Protein AF-A0A9D7MFF5-F1 (afdb_monomer)

Secondary structure (DSSP, 8-state):
--------SEEEE-S----GGGHHHHHHHHTT--SEEEEEE-TTS-HHHHHHHHHHHHHHHHTT-SS-EEEEEETTSTTTT--

Radius of gyration: 13.1 Å; Cα contacts (8 Å, |Δi|>4): 87; chains: 1; bounding box: 42×29×28 Å

Foldseek 3Di:
DDDPDLQALEAEEDPDQLDPVCLVVLLVVCVSPRQEYEYEFAPVDDPVVSVVSVVSVCVSNVVRDDRHHYHYDHPPPPCPVPD

pLDDT: mean 77.49, std 14.73, range [31.77, 92.31]

Solvent-accessible surface area (backbone atoms only — not comparable to full-atom values): 5218 Å² total; per-residue (Å²): 134,91,73,79,68,81,74,51,59,56,45,80,47,74,88,68,81,82,46,83,92,49,46,70,58,53,52,61,54,53,72,69,61,36,48,31,39,38,36,48,39,69,77,89,51,56,73,67,56,47,51,53,51,54,50,52,50,50,53,59,48,54,75,76,43,84,80,47,44,76,45,78,44,57,65,80,46,87,63,70,88,70,127

Mean predicted aligned error: 7.62 Å

Sequence (83 aa):
MNVLPKLGMNIVVYGWSFADNDRHVLDAILKNQPQLIAVSVLTTQSEADQQAYCHQVLKEIRRITDSTEVVFYDSRSAGCWNN

Nearest PDB structures (foldseek):
  2rbg-assembly1_A  TM=4.497E-01  e=2.711E-02  Sulfurisphaera tokodaii
  2hma-assembly1_A-2  TM=5.074E-01  e=2.886E-01  Streptococcus pneumoniae
  6vw9-assembly1_A-2  TM=5.029E-01  e=4.046E-01  Caenorhabditis elegans
  2hoe-assembly1_A  TM=5.251E-01  e=1.914E+00  Thermotoga maritima
  8bx8-assembly1_B  TM=3.130E-01  e=3.516E+00  Tetrahymena thermophila

Structure (mmCIF, N/CA/C/O backbone):
data_AF-A0A9D7MFF5-F1
#
_entry.id   AF-A0A9D7MFF5-F1
#
loop_
_atom_site.group_PDB
_atom_site.id
_atom_site.type_symbol
_atom_site.label_atom_id
_atom_site.label_alt_id
_atom_site.label_comp_id
_atom_site.label_asym_id
_atom_site.label_entity_id
_atom_site.label_seq_id
_atom_site.pdbx_PDB_ins_code
_atom_site.Cartn_x
_atom_site.Cartn_y
_atom_site.Cartn_z
_atom_site.occupancy
_atom_site.B_iso_or_equiv
_atom_site.auth_seq_id
_atom_site.auth_comp_id
_atom_site.auth_asym_id
_atom_site.auth_atom_id
_atom_site.pdbx_PDB_model_num
ATOM 1 N N . MET A 1 1 ? -30.085 0.866 2.086 1.00 31.77 1 MET A N 1
ATOM 2 C CA . MET A 1 1 ? -29.290 0.745 3.328 1.00 31.77 1 MET A CA 1
ATOM 3 C C . MET A 1 1 ? -27.912 0.242 2.932 1.00 31.77 1 MET A C 1
ATOM 5 O O . MET A 1 1 ? -27.791 -0.924 2.587 1.00 31.77 1 MET A O 1
ATOM 9 N N . ASN A 1 2 ? -26.916 1.132 2.873 1.00 32.8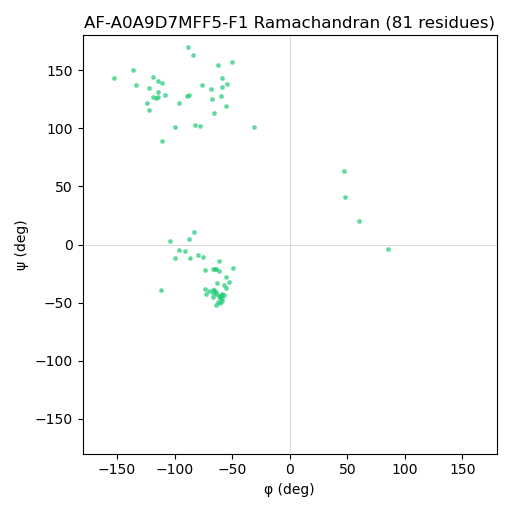8 2 ASN A N 1
ATOM 10 C CA . ASN A 1 2 ? -25.543 0.771 2.510 1.00 32.88 2 ASN A CA 1
ATOM 11 C C . ASN A 1 2 ? -24.868 0.128 3.717 1.00 32.88 2 ASN A C 1
ATOM 13 O O . ASN A 1 2 ? -24.469 0.821 4.648 1.00 32.88 2 ASN A O 1
ATOM 17 N N . VAL A 1 3 ? -24.773 -1.196 3.703 1.00 32.91 3 VAL A N 1
ATOM 18 C CA . VAL A 1 3 ? -23.925 -1.937 4.630 1.00 32.91 3 VAL A CA 1
ATOM 19 C C . VAL A 1 3 ? -22.651 -2.293 3.880 1.00 32.91 3 VAL A C 1
ATOM 21 O O . VAL A 1 3 ? -22.635 -3.214 3.072 1.00 32.91 3 VAL A O 1
ATOM 24 N N . LEU A 1 4 ? -21.576 -1.538 4.123 1.00 43.34 4 LEU A N 1
ATOM 25 C CA . LEU A 1 4 ? -20.254 -2.131 3.959 1.00 43.34 4 LEU A CA 1
ATOM 26 C C . LEU A 1 4 ? -20.183 -3.205 5.058 1.00 4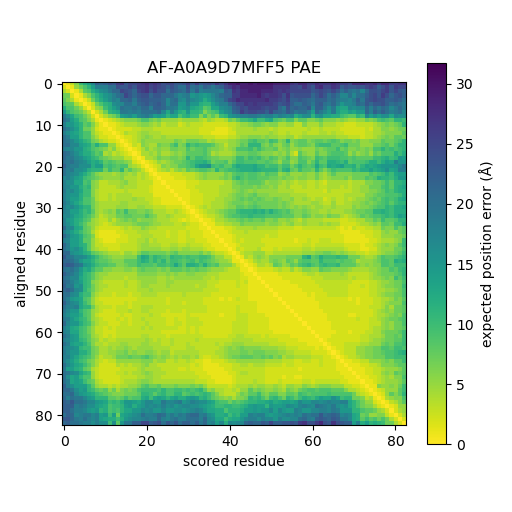3.34 4 LEU A C 1
ATOM 28 O O . LEU A 1 4 ? -20.302 -2.847 6.236 1.00 43.34 4 LEU A O 1
ATOM 32 N N . PRO A 1 5 ? -20.135 -4.506 4.711 1.00 44.88 5 PRO A N 1
ATOM 33 C CA . PRO A 1 5 ? -20.036 -5.564 5.711 1.00 44.88 5 PRO A CA 1
ATOM 34 C C . PRO A 1 5 ? -18.818 -5.249 6.568 1.00 44.88 5 PRO A C 1
ATOM 36 O O . PRO A 1 5 ? -17.828 -4.787 6.004 1.00 44.88 5 PRO A O 1
ATOM 39 N N . LYS A 1 6 ? -18.934 -5.418 7.899 1.00 46.22 6 LYS A N 1
ATOM 40 C CA . LYS A 1 6 ? -17.876 -5.152 8.891 1.00 46.22 6 LYS A CA 1
ATOM 41 C C . LYS A 1 6 ? -16.525 -5.410 8.246 1.00 46.22 6 LYS A C 1
ATOM 43 O O . LYS A 1 6 ? -16.177 -6.570 8.029 1.00 46.22 6 LYS A O 1
ATOM 48 N N . LEU A 1 7 ? -15.869 -4.321 7.845 1.00 53.75 7 LEU A N 1
ATOM 49 C CA . LEU A 1 7 ? -14.627 -4.387 7.103 1.00 53.75 7 LEU A CA 1
ATOM 50 C C . LEU A 1 7 ? -13.719 -5.240 7.980 1.00 53.75 7 LEU A C 1
ATOM 52 O O . LEU A 1 7 ? -13.590 -4.948 9.173 1.00 53.75 7 LEU A O 1
ATOM 56 N N . GLY A 1 8 ? -13.272 -6.380 7.451 1.00 56.12 8 GLY A N 1
ATOM 57 C CA . GLY A 1 8 ? -12.493 -7.331 8.231 1.00 56.12 8 GLY A CA 1
ATOM 58 C C . GLY A 1 8 ? -11.346 -6.598 8.919 1.00 56.12 8 GLY A C 1
ATOM 59 O O . GLY A 1 8 ? -10.916 -5.539 8.461 1.00 56.12 8 GLY A O 1
ATOM 60 N N . MET A 1 9 ? -10.828 -7.163 10.010 1.00 66.31 9 MET A N 1
ATOM 61 C CA . MET A 1 9 ? -9.672 -6.594 10.720 1.00 66.31 9 MET A CA 1
ATOM 62 C C . MET A 1 9 ? -8.504 -6.263 9.768 1.00 66.31 9 MET A C 1
ATOM 64 O O . MET A 1 9 ? -7.689 -5.405 10.093 1.00 66.31 9 MET A O 1
ATOM 68 N N . ASN A 1 10 ? -8.482 -6.876 8.578 1.00 80.00 10 ASN A N 1
ATOM 69 C CA . ASN A 1 10 ? -7.500 -6.671 7.531 1.00 80.00 10 ASN A CA 1
ATOM 70 C C . ASN A 1 10 ? -8.174 -6.221 6.222 1.00 80.00 10 ASN A C 1
ATOM 72 O O . ASN A 1 10 ? -9.155 -6.824 5.782 1.00 80.00 10 ASN A O 1
ATOM 76 N N . ILE A 1 11 ? -7.613 -5.201 5.575 1.00 85.81 11 ILE A N 1
ATOM 77 C CA . ILE A 1 11 ? -8.045 -4.688 4.269 1.00 85.81 11 ILE A CA 1
ATOM 78 C C . ILE A 1 11 ? -6.945 -4.929 3.255 1.00 85.81 11 ILE A C 1
ATOM 80 O O . ILE A 1 11 ? -5.770 -4.711 3.547 1.00 85.81 11 ILE A O 1
ATOM 84 N N . VAL A 1 12 ? -7.335 -5.301 2.040 1.00 83.88 12 VAL A N 1
ATOM 85 C CA . VAL A 1 12 ? -6.421 -5.372 0.904 1.00 83.88 12 VAL A CA 1
ATOM 86 C C . VAL A 1 12 ? -6.823 -4.322 -0.124 1.00 83.88 12 VAL A C 1
ATOM 88 O O . VAL A 1 12 ? -7.978 -4.244 -0.536 1.00 83.88 12 VAL A O 1
ATOM 91 N N . VAL A 1 13 ? -5.862 -3.490 -0.510 1.00 85.31 13 VAL A N 1
ATOM 92 C CA . VAL A 1 13 ? -6.010 -2.415 -1.485 1.00 85.31 13 VAL A CA 1
ATOM 93 C C . VAL A 1 13 ? -5.288 -2.800 -2.768 1.00 85.31 13 VAL A C 1
ATOM 95 O O . VAL A 1 13 ? -4.099 -3.131 -2.747 1.00 85.31 13 VAL A O 1
ATOM 98 N N . TYR A 1 14 ? -6.009 -2.686 -3.882 1.00 83.25 14 TYR A N 1
ATOM 99 C CA . TYR A 1 14 ? -5.531 -2.991 -5.224 1.00 83.25 14 TYR A CA 1
ATOM 100 C C . TYR A 1 14 ? -5.576 -1.746 -6.106 1.00 83.25 14 TYR A C 1
ATOM 102 O O . TYR A 1 14 ? -6.626 -1.120 -6.228 1.00 83.25 14 TYR A O 1
ATOM 110 N N . GLY A 1 15 ? -4.453 -1.405 -6.745 1.00 76.06 15 GLY A N 1
ATOM 111 C CA . GLY A 1 15 ? -4.406 -0.415 -7.831 1.00 76.06 15 GLY A CA 1
ATOM 112 C C . GLY A 1 15 ? -4.863 0.999 -7.459 1.00 76.06 15 GLY A C 1
ATOM 113 O O . GLY A 1 15 ? -5.230 1.774 -8.339 1.00 76.06 15 GLY A O 1
ATOM 114 N N . TRP A 1 16 ? -4.873 1.336 -6.171 1.00 79.06 16 TRP A N 1
ATOM 115 C CA . TRP A 1 16 ? -5.362 2.618 -5.689 1.00 79.06 16 TRP A CA 1
ATOM 116 C C . TRP A 1 16 ? -4.228 3.643 -5.660 1.00 79.06 16 TRP A C 1
ATOM 118 O O . TRP A 1 16 ? -3.195 3.381 -5.069 1.00 79.06 16 TRP A O 1
ATOM 128 N N . SER A 1 17 ? -4.396 4.821 -6.262 1.00 74.06 17 SER A N 1
ATOM 129 C CA . SER A 1 17 ? -3.347 5.851 -6.287 1.00 74.06 17 SER A CA 1
ATOM 130 C C . SER A 1 17 ? -3.156 6.608 -4.968 1.00 74.06 17 SER A C 1
ATOM 132 O O . SER A 1 17 ? -2.193 7.364 -4.866 1.00 74.06 17 SER A O 1
ATOM 134 N N . PHE A 1 18 ? -4.064 6.462 -3.989 1.00 76.94 18 PHE A N 1
ATOM 135 C CA . PHE A 1 18 ? -4.092 7.275 -2.758 1.00 76.94 18 PHE A CA 1
ATOM 136 C C . PHE A 1 18 ? -3.955 8.783 -3.051 1.00 76.94 18 PHE A C 1
ATOM 138 O O . PHE A 1 18 ? -3.220 9.512 -2.382 1.00 76.94 18 PH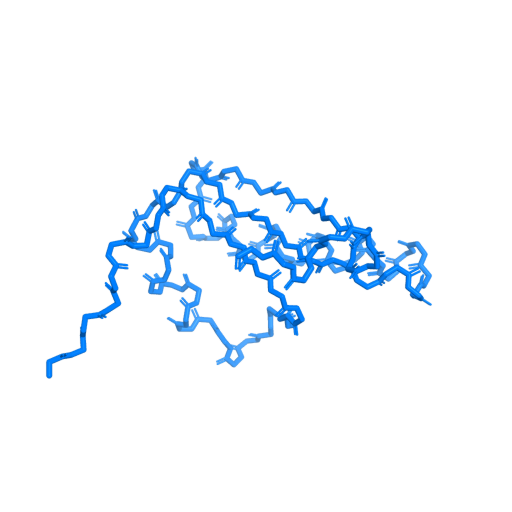E A O 1
ATOM 145 N N . ALA A 1 19 ? -4.636 9.236 -4.107 1.00 73.81 19 ALA A N 1
ATOM 146 C CA . ALA A 1 19 ? -4.681 10.638 -4.495 1.00 73.81 19 ALA A CA 1
ATOM 147 C C . ALA A 1 19 ? -5.773 11.368 -3.695 1.00 73.81 19 ALA A C 1
ATOM 149 O O . ALA A 1 19 ? -6.679 10.736 -3.149 1.00 73.81 19 ALA A O 1
ATOM 150 N N . ASP A 1 20 ? -5.723 12.703 -3.661 1.00 67.94 20 ASP A N 1
ATOM 151 C CA . ASP A 1 20 ? -6.632 13.531 -2.848 1.00 67.94 20 ASP A CA 1
ATOM 152 C C . ASP A 1 20 ? -8.123 13.233 -3.084 1.00 67.94 20 ASP A C 1
ATOM 154 O O . ASP A 1 20 ? -8.924 13.290 -2.148 1.00 67.94 20 ASP A O 1
ATOM 158 N N . ASN A 1 21 ? -8.494 12.847 -4.310 1.00 67.44 21 ASN A N 1
ATOM 159 C CA . ASN A 1 21 ? -9.874 12.524 -4.683 1.00 67.44 21 ASN A CA 1
ATOM 160 C C . ASN A 1 21 ? -10.461 11.339 -3.905 1.00 67.44 21 ASN A C 1
ATOM 162 O O . ASN A 1 21 ? -11.679 11.239 -3.768 1.00 67.44 21 ASN A O 1
ATOM 166 N N . ASP A 1 22 ? -9.615 10.465 -3.365 1.00 71.88 22 ASP A N 1
ATOM 167 C CA . ASP A 1 22 ? -10.066 9.237 -2.722 1.00 71.88 22 ASP A CA 1
ATOM 168 C C . ASP A 1 22 ? -10.021 9.311 -1.189 1.00 71.88 22 ASP A C 1
ATOM 170 O O . ASP A 1 22 ? -10.360 8.354 -0.485 1.00 71.88 22 ASP A O 1
ATOM 174 N N . ARG A 1 23 ? -9.654 10.472 -0.638 1.00 76.19 23 ARG A N 1
ATOM 175 C CA . ARG A 1 23 ? -9.496 10.678 0.805 1.00 76.19 23 ARG A CA 1
ATOM 176 C C . ARG A 1 23 ? -10.747 10.324 1.608 1.00 76.19 23 ARG A C 1
ATOM 178 O O . ARG A 1 23 ? -10.645 9.732 2.676 1.00 76.19 23 ARG A O 1
ATOM 185 N N . HIS A 1 24 ? -11.934 10.612 1.076 1.00 81.19 24 HIS A N 1
ATOM 186 C CA . HIS A 1 24 ? -13.198 10.295 1.747 1.00 81.19 24 HIS A CA 1
ATOM 187 C C . HIS A 1 24 ? -13.417 8.789 1.948 1.00 81.19 24 HIS A C 1
ATOM 189 O O . HIS A 1 24 ? -14.013 8.379 2.947 1.00 81.19 24 HIS A O 1
ATOM 195 N N . VAL A 1 25 ? -12.930 7.963 1.018 1.00 81.69 25 VAL A N 1
ATOM 196 C CA . VAL A 1 25 ? -12.995 6.500 1.124 1.00 81.69 25 VAL A CA 1
ATOM 197 C C . VAL A 1 25 ? -12.000 6.020 2.175 1.00 81.69 25 VAL A C 1
ATOM 199 O O . VAL A 1 25 ? -12.358 5.200 3.021 1.00 81.69 25 VAL A O 1
ATOM 202 N N . LEU A 1 26 ? -10.789 6.586 2.183 1.00 82.38 26 LEU A N 1
ATOM 203 C CA . LEU A 1 26 ? -9.766 6.277 3.183 1.00 82.38 26 LEU A CA 1
AT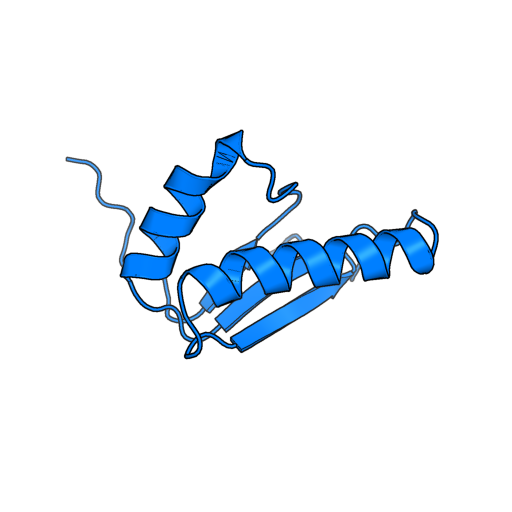OM 204 C C . LEU A 1 26 ? -10.247 6.615 4.602 1.00 82.38 26 LEU A C 1
ATOM 206 O O . LEU A 1 26 ? -10.150 5.779 5.497 1.00 82.38 26 LEU A O 1
ATOM 210 N N . ASP A 1 27 ? -10.859 7.786 4.790 1.00 82.06 27 ASP A N 1
ATOM 211 C CA . ASP A 1 27 ? -11.451 8.196 6.067 1.00 82.06 27 ASP A CA 1
ATOM 212 C C . ASP A 1 27 ? -12.549 7.222 6.522 1.00 82.06 27 ASP A C 1
ATOM 214 O O . ASP A 1 27 ? -12.622 6.852 7.694 1.00 82.06 27 ASP A O 1
ATOM 218 N N . ALA A 1 28 ? -13.428 6.790 5.611 1.00 82.19 28 ALA A N 1
ATOM 219 C CA . ALA A 1 28 ? -14.505 5.853 5.930 1.00 82.19 28 ALA A CA 1
ATOM 220 C C . ALA A 1 28 ? -13.977 4.464 6.323 1.00 82.19 28 ALA A C 1
ATOM 222 O O . ALA A 1 28 ? -14.498 3.838 7.249 1.00 82.19 28 ALA A O 1
ATOM 223 N N . ILE A 1 29 ? -12.931 4.005 5.639 1.00 82.19 29 ILE A N 1
ATOM 224 C CA . ILE A 1 29 ? -12.238 2.753 5.926 1.00 82.19 29 ILE A CA 1
ATOM 225 C C . ILE A 1 29 ? -11.579 2.813 7.311 1.00 82.19 29 ILE A C 1
ATOM 227 O O . ILE A 1 29 ? -11.825 1.954 8.160 1.00 82.19 29 ILE A O 1
ATOM 231 N N . LEU A 1 30 ? -10.792 3.860 7.564 1.00 81.00 30 LEU A N 1
ATOM 232 C CA . LEU A 1 30 ? -9.986 3.994 8.777 1.00 81.00 30 LEU A CA 1
ATOM 233 C C . LEU A 1 30 ? -10.808 4.327 10.026 1.00 81.00 30 LEU A C 1
ATOM 235 O O . LEU A 1 30 ? -10.389 3.985 11.130 1.00 81.00 30 LEU A O 1
ATOM 239 N N . LYS A 1 31 ? -12.014 4.895 9.882 1.00 78.94 31 LYS A N 1
ATOM 240 C CA . LYS A 1 31 ? -12.969 5.066 10.997 1.00 78.94 31 LYS A CA 1
ATOM 241 C C . LYS A 1 31 ? -13.294 3.763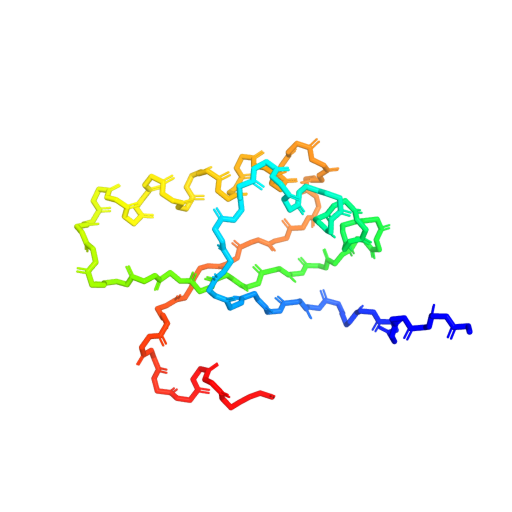 11.726 1.00 78.94 31 LYS A C 1
ATOM 243 O O . LYS A 1 31 ? -13.605 3.804 12.911 1.00 78.94 31 LYS A O 1
ATOM 248 N N . ASN A 1 32 ? -13.218 2.624 11.038 1.00 78.50 32 ASN A N 1
ATOM 249 C CA . ASN A 1 32 ? -13.453 1.312 11.640 1.00 78.50 32 ASN A CA 1
ATOM 250 C C . ASN A 1 32 ? -12.192 0.695 12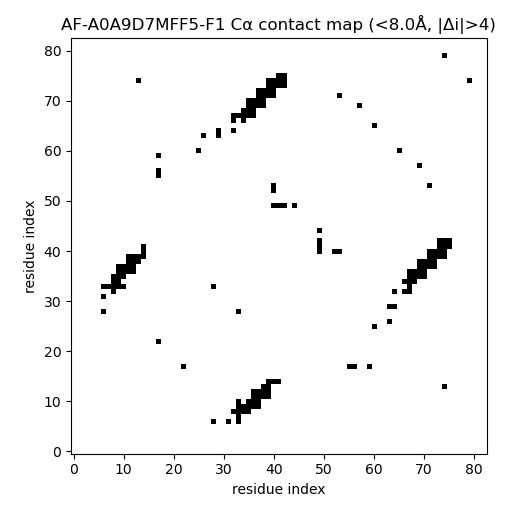.270 1.00 78.50 32 ASN A C 1
ATOM 252 O O . ASN A 1 32 ? -12.260 -0.434 12.741 1.00 78.50 32 ASN A O 1
ATOM 256 N N . GLN A 1 33 ? -11.072 1.429 12.290 1.00 76.62 33 GLN A N 1
ATOM 257 C CA . GLN A 1 33 ? -9.785 1.029 12.869 1.00 76.62 33 GLN A CA 1
ATOM 258 C C . GLN A 1 33 ? -9.356 -0.388 12.458 1.00 76.62 33 GLN A C 1
ATOM 260 O O . GLN A 1 33 ? -9.248 -1.280 13.305 1.00 76.62 33 GLN A O 1
ATOM 265 N N . PRO A 1 34 ? -9.119 -0.621 11.156 1.00 83.06 34 PRO A N 1
ATOM 266 C CA . PRO A 1 34 ? -8.536 -1.879 10.720 1.00 83.06 34 PRO A CA 1
ATOM 267 C C . PRO A 1 34 ? -7.175 -2.082 11.391 1.00 83.06 34 PRO A C 1
ATOM 269 O O . PRO A 1 34 ? -6.410 -1.133 11.582 1.00 83.06 34 PRO A O 1
ATOM 272 N N . GLN A 1 35 ? -6.868 -3.328 11.734 1.00 85.06 35 GLN A N 1
ATOM 273 C CA . GLN A 1 35 ? -5.567 -3.698 12.279 1.00 85.06 35 GLN A CA 1
ATOM 274 C C . GLN A 1 35 ? -4.499 -3.695 11.191 1.00 85.06 35 GLN A C 1
ATOM 276 O O . GLN A 1 35 ? -3.394 -3.231 11.446 1.00 85.06 35 GLN A O 1
ATOM 281 N N . LEU A 1 36 ? -4.841 -4.148 9.980 1.00 86.31 36 LEU A N 1
ATOM 282 C CA . LEU A 1 36 ? -3.902 -4.280 8.870 1.00 86.31 36 LEU A CA 1
ATOM 283 C C . LEU A 1 36 ? -4.467 -3.705 7.570 1.00 86.31 36 LEU A C 1
ATOM 285 O O . LEU A 1 36 ? -5.608 -3.979 7.194 1.00 86.31 36 LEU A O 1
ATOM 289 N N . ILE A 1 37 ? -3.634 -2.976 6.834 1.00 89.62 37 ILE A N 1
ATOM 290 C CA . ILE A 1 37 ? -3.880 -2.582 5.447 1.00 89.62 37 ILE A CA 1
ATOM 291 C C . ILE A 1 37 ? -2.732 -3.099 4.586 1.00 89.62 37 ILE A C 1
ATOM 293 O O . ILE A 1 37 ? -1.591 -2.666 4.730 1.00 89.62 37 ILE A O 1
ATOM 297 N N . ALA A 1 38 ? -3.044 -4.002 3.664 1.00 88.12 38 ALA A N 1
ATOM 298 C CA . ALA A 1 38 ? -2.121 -4.477 2.647 1.00 88.12 38 ALA A CA 1
ATOM 299 C C . ALA A 1 38 ? -2.325 -3.695 1.348 1.00 88.12 38 ALA A C 1
ATOM 301 O O . ALA A 1 38 ? -3.419 -3.706 0.789 1.00 88.12 38 ALA A O 1
ATOM 302 N N . VAL A 1 39 ? -1.283 -3.039 0.841 1.00 89.25 39 VAL A N 1
ATOM 303 C CA . VAL A 1 39 ? -1.356 -2.191 -0.356 1.00 89.25 39 VAL A CA 1
ATOM 304 C C . VAL A 1 39 ? -0.499 -2.760 -1.479 1.00 89.25 39 VAL A C 1
ATOM 306 O O . VAL A 1 39 ? 0.700 -2.983 -1.310 1.00 89.25 39 VAL A O 1
ATOM 309 N N . SER A 1 40 ? -1.113 -2.961 -2.646 1.00 88.00 40 SER A N 1
ATOM 310 C CA . SER A 1 40 ? -0.390 -3.380 -3.844 1.00 88.00 40 SER A CA 1
ATOM 311 C C . SER A 1 40 ? 0.533 -2.265 -4.342 1.00 88.00 40 SER A C 1
ATOM 313 O O . SER A 1 40 ? 0.086 -1.126 -4.506 1.00 88.00 40 SER A O 1
ATOM 315 N N . VAL A 1 41 ? 1.773 -2.608 -4.673 1.00 86.00 41 VAL A N 1
ATOM 316 C CA . VAL A 1 41 ? 2.754 -1.729 -5.315 1.00 86.00 41 VAL A CA 1
ATOM 317 C C . VAL A 1 41 ? 3.048 -2.266 -6.706 1.00 86.00 41 VAL A C 1
ATOM 319 O O . VAL A 1 41 ? 3.308 -3.457 -6.886 1.00 86.00 41 VAL A O 1
ATOM 322 N N . LEU A 1 42 ? 2.998 -1.384 -7.703 1.00 81.44 42 LEU A N 1
ATOM 323 C CA . LEU A 1 42 ? 3.350 -1.737 -9.070 1.00 81.44 42 LEU A CA 1
ATOM 324 C C . LEU A 1 42 ? 4.869 -1.673 -9.246 1.00 81.44 42 LEU A C 1
ATOM 326 O O . LEU A 1 42 ? 5.458 -0.610 -9.423 1.00 81.44 42 LEU A O 1
ATOM 330 N N . THR A 1 43 ? 5.504 -2.834 -9.249 1.00 76.19 43 THR A N 1
ATOM 331 C CA . THR A 1 43 ? 6.967 -2.981 -9.304 1.00 76.19 43 THR A CA 1
ATOM 332 C C . THR A 1 43 ? 7.552 -2.911 -10.719 1.00 76.19 43 THR A C 1
ATOM 334 O O . THR A 1 43 ? 8.725 -3.209 -10.935 1.00 76.19 43 THR A O 1
ATOM 337 N N . THR A 1 44 ? 6.749 -2.521 -11.715 1.00 79.94 44 THR A N 1
ATOM 338 C CA . THR A 1 44 ? 7.247 -2.212 -13.066 1.00 79.94 44 THR A CA 1
ATOM 339 C C . THR A 1 44 ? 7.856 -0.811 -13.158 1.00 79.94 44 THR A C 1
ATOM 341 O O . THR A 1 44 ? 8.414 -0.461 -14.194 1.00 79.94 44 THR A O 1
ATOM 344 N N . GLN A 1 45 ? 7.712 0.003 -12.110 1.00 79.75 45 GLN A N 1
ATOM 345 C CA . GLN A 1 45 ? 8.301 1.338 -11.996 1.00 79.75 45 GLN A CA 1
ATOM 346 C C . GLN A 1 45 ? 9.713 1.274 -11.397 1.00 79.75 45 GLN A C 1
ATOM 348 O O . GLN A 1 45 ? 10.127 0.227 -10.895 1.00 79.75 45 GLN A O 1
ATOM 353 N N . SER A 1 46 ? 10.454 2.386 -11.424 1.00 88.31 46 SER A N 1
ATOM 354 C CA . SER A 1 46 ? 11.768 2.443 -10.772 1.00 88.31 46 SER A CA 1
ATOM 355 C C . SER A 1 46 ? 11.644 2.233 -9.256 1.00 88.31 46 SER A C 1
ATOM 357 O O . SER A 1 46 ? 10.602 2.519 -8.668 1.00 88.31 46 SER A O 1
ATOM 359 N N . GLU A 1 47 ? 12.703 1.754 -8.597 1.00 86.75 47 GLU A N 1
ATOM 360 C CA . GLU A 1 47 ? 12.707 1.598 -7.131 1.00 86.75 47 GLU A CA 1
ATOM 361 C C . GLU A 1 47 ? 12.406 2.921 -6.407 1.00 86.75 47 GLU A C 1
ATOM 363 O O . GLU A 1 47 ? 11.711 2.930 -5.392 1.00 86.75 47 GLU A O 1
ATOM 368 N N . ALA A 1 48 ? 12.867 4.046 -6.965 1.00 89.31 48 ALA A N 1
ATOM 369 C CA . ALA A 1 48 ? 12.597 5.377 -6.433 1.00 89.31 48 ALA A CA 1
ATOM 370 C C . ALA A 1 48 ? 11.100 5.726 -6.488 1.00 89.31 48 ALA A C 1
ATOM 372 O O . ALA A 1 48 ? 10.558 6.237 -5.507 1.00 89.31 48 ALA A O 1
ATOM 373 N N . ASP A 1 49 ? 10.422 5.402 -7.593 1.00 87.62 49 ASP A N 1
ATOM 374 C CA . ASP A 1 49 ? 8.978 5.630 -7.740 1.00 87.62 49 ASP A CA 1
ATOM 375 C C . ASP A 1 49 ? 8.175 4.743 -6.782 1.00 87.62 49 ASP A C 1
ATOM 377 O O . ASP A 1 49 ? 7.254 5.214 -6.112 1.00 87.62 49 ASP A O 1
ATOM 381 N N . GLN A 1 50 ? 8.574 3.474 -6.644 1.00 86.75 50 GLN A N 1
ATOM 382 C CA . GLN A 1 50 ? 7.958 2.542 -5.696 1.00 86.75 50 GLN A CA 1
ATOM 383 C C . GLN A 1 50 ? 8.094 3.051 -4.254 1.00 86.75 50 GLN A C 1
ATOM 385 O O . GLN A 1 50 ? 7.118 3.074 -3.502 1.00 86.75 50 GLN A O 1
ATOM 390 N N . GLN A 1 51 ? 9.287 3.512 -3.866 1.00 88.62 51 GLN A N 1
ATOM 391 C CA . GLN A 1 51 ? 9.536 4.047 -2.530 1.00 88.62 51 GLN A CA 1
ATOM 392 C C . GLN A 1 51 ? 8.778 5.361 -2.285 1.00 88.62 51 GLN A C 1
ATOM 394 O O . GLN A 1 51 ? 8.242 5.563 -1.192 1.00 88.62 51 GLN A O 1
ATOM 399 N N . ALA A 1 52 ? 8.702 6.245 -3.283 1.00 90.75 52 ALA A N 1
ATOM 400 C CA . ALA A 1 52 ? 7.929 7.482 -3.200 1.00 90.75 52 ALA A CA 1
ATOM 401 C C . ALA A 1 52 ? 6.437 7.195 -2.977 1.00 90.75 52 ALA A C 1
ATOM 403 O O . ALA A 1 52 ? 5.823 7.791 -2.088 1.00 90.75 52 ALA A O 1
ATOM 404 N N . TYR A 1 53 ? 5.883 6.228 -3.712 1.00 89.81 53 TYR A N 1
ATOM 405 C CA . TYR A 1 53 ? 4.504 5.784 -3.540 1.00 89.81 53 TYR A CA 1
ATOM 406 C C . TYR A 1 53 ? 4.261 5.197 -2.140 1.00 89.81 53 TYR A C 1
ATOM 408 O O . TYR A 1 53 ? 3.350 5.643 -1.443 1.00 89.81 53 TYR A O 1
ATOM 416 N N . CYS A 1 54 ? 5.108 4.278 -1.662 1.00 90.12 54 CYS A N 1
ATOM 417 C CA . CYS A 1 54 ? 4.980 3.720 -0.310 1.00 90.12 54 CYS A CA 1
ATOM 418 C C . CYS A 1 54 ? 5.004 4.810 0.775 1.00 90.12 54 CYS A C 1
ATOM 420 O O . CYS A 1 54 ? 4.187 4.792 1.699 1.00 90.12 54 CYS A O 1
ATOM 422 N N . HIS A 1 55 ? 5.905 5.791 0.655 1.00 92.31 55 HIS A N 1
ATOM 423 C CA . HIS A 1 55 ? 5.957 6.920 1.583 1.00 92.31 55 HIS A CA 1
ATOM 424 C C . HIS A 1 55 ? 4.694 7.782 1.535 1.00 92.31 55 HIS A C 1
ATOM 426 O O . HIS A 1 55 ? 4.211 8.194 2.591 1.00 92.31 55 HIS A O 1
ATOM 432 N N . GLN A 1 56 ? 4.146 8.048 0.346 1.00 9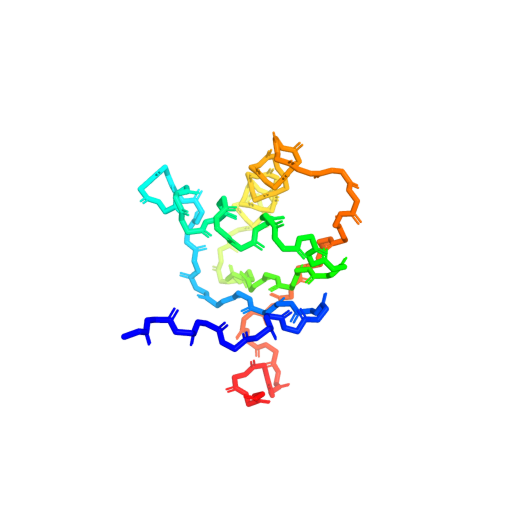0.88 56 GLN A N 1
ATOM 433 C CA . GLN A 1 56 ? 2.886 8.777 0.201 1.00 90.88 56 GLN A CA 1
ATOM 434 C C . GLN A 1 56 ? 1.743 8.035 0.903 1.00 90.88 56 GLN A C 1
ATOM 436 O O . GLN A 1 56 ? 1.055 8.628 1.731 1.00 90.88 56 GLN A O 1
ATOM 441 N N . VAL A 1 57 ? 1.582 6.736 0.639 1.00 89.94 57 VAL A N 1
ATOM 442 C CA . VAL A 1 57 ? 0.535 5.907 1.257 1.00 89.94 57 VAL A CA 1
ATOM 443 C C . VAL A 1 57 ? 0.653 5.907 2.780 1.00 89.94 57 VAL A C 1
ATOM 445 O O . VAL A 1 57 ? -0.329 6.162 3.479 1.00 89.94 57 VAL A O 1
ATOM 448 N N . LEU A 1 58 ? 1.860 5.675 3.310 1.00 90.69 58 LEU A N 1
ATOM 449 C CA . LEU A 1 58 ? 2.102 5.715 4.753 1.00 90.69 58 LEU A CA 1
ATOM 450 C C . LEU A 1 58 ? 1.748 7.078 5.337 1.00 90.69 58 LEU A C 1
ATOM 452 O O . LEU A 1 58 ? 1.066 7.144 6.355 1.00 90.69 58 LEU A O 1
ATOM 456 N N . LYS A 1 59 ? 2.174 8.167 4.695 1.00 90.69 59 LYS A N 1
ATOM 457 C CA . LYS A 1 59 ? 1.886 9.525 5.157 1.00 90.69 59 LYS A CA 1
ATOM 458 C C . LYS A 1 59 ? 0.383 9.791 5.238 1.00 90.69 59 LYS A C 1
ATOM 460 O O . LYS A 1 59 ? -0.060 10.373 6.224 1.00 90.69 59 LYS A O 1
ATOM 465 N N . GLU A 1 60 ? -0.396 9.364 4.246 1.00 88.50 60 GLU A N 1
ATOM 466 C CA . GLU A 1 60 ? -1.847 9.574 4.252 1.00 88.50 60 GLU A CA 1
ATOM 467 C C . GLU A 1 60 ? -2.566 8.728 5.308 1.00 88.50 60 GLU A C 1
ATOM 469 O O . GLU A 1 60 ? -3.433 9.246 6.009 1.00 88.50 60 GLU A O 1
ATOM 474 N N . ILE A 1 61 ? -2.169 7.469 5.510 1.00 88.31 61 ILE A N 1
ATOM 475 C CA . ILE A 1 61 ? -2.757 6.624 6.564 1.00 88.31 61 ILE A CA 1
ATOM 476 C C . ILE A 1 61 ? -2.410 7.170 7.957 1.00 88.31 61 ILE A C 1
ATOM 478 O O . ILE A 1 61 ? -3.293 7.309 8.806 1.00 88.31 61 ILE A O 1
ATOM 482 N N . ARG A 1 62 ? -1.146 7.555 8.182 1.00 88.94 62 ARG A N 1
ATOM 483 C CA . ARG A 1 62 ? -0.659 8.080 9.472 1.00 88.94 62 ARG A CA 1
ATOM 484 C C . ARG A 1 62 ? -1.258 9.433 9.847 1.00 88.94 62 ARG A C 1
ATOM 486 O O . ARG A 1 62 ? -1.314 9.772 11.020 1.00 88.94 62 ARG A O 1
ATOM 493 N N . ARG A 1 63 ? -1.773 10.202 8.881 1.00 87.06 63 ARG A N 1
ATOM 494 C CA . ARG A 1 63 ? -2.566 11.414 9.168 1.00 87.06 63 ARG A CA 1
ATOM 495 C C . ARG A 1 63 ? -3.888 11.115 9.876 1.00 87.06 63 ARG A C 1
ATOM 497 O O . ARG A 1 63 ? -4.467 12.030 10.455 1.00 87.06 63 ARG A O 1
ATOM 504 N N . ILE A 1 64 ? -4.382 9.882 9.779 1.00 86.56 64 ILE A N 1
ATOM 505 C CA . ILE A 1 64 ? -5.703 9.480 10.267 1.00 86.56 64 ILE A CA 1
ATOM 506 C C . ILE A 1 64 ? -5.573 8.527 11.461 1.00 86.56 64 ILE A C 1
ATOM 508 O O . ILE A 1 64 ? -6.348 8.638 12.409 1.00 86.56 64 ILE A O 1
ATOM 512 N N . THR A 1 65 ? -4.607 7.602 11.440 1.00 85.31 65 THR A N 1
ATOM 513 C CA . THR A 1 65 ? -4.394 6.644 12.532 1.00 85.31 65 THR A CA 1
ATOM 514 C C . THR A 1 65 ? -2.948 6.169 12.646 1.00 85.31 65 THR A C 1
ATOM 516 O O . THR A 1 65 ? -2.277 5.906 11.647 1.00 85.31 65 THR A O 1
ATOM 519 N N . ASP A 1 66 ? -2.502 5.973 13.887 1.00 85.38 66 ASP A N 1
ATOM 520 C CA . ASP A 1 66 ? -1.217 5.353 14.209 1.00 85.38 66 ASP A CA 1
ATOM 521 C C . ASP A 1 66 ? -1.327 3.872 14.604 1.00 85.38 66 ASP A C 1
ATOM 523 O O . ASP A 1 66 ? -0.317 3.170 14.665 1.00 85.38 66 ASP A O 1
ATOM 527 N N . SER A 1 67 ? -2.538 3.366 14.847 1.00 85.56 67 SER A N 1
ATOM 528 C CA . SER A 1 67 ? -2.748 1.996 15.335 1.00 85.56 67 SER A CA 1
ATOM 529 C C . SER A 1 67 ? -2.832 0.942 14.231 1.00 85.56 67 SER A C 1
ATOM 531 O O . SER A 1 67 ? -2.781 -0.249 14.527 1.00 85.56 67 SER A O 1
ATOM 533 N N . THR A 1 68 ? -2.952 1.361 12.971 1.00 86.81 68 THR A N 1
ATOM 534 C CA . THR A 1 68 ? -3.058 0.455 11.826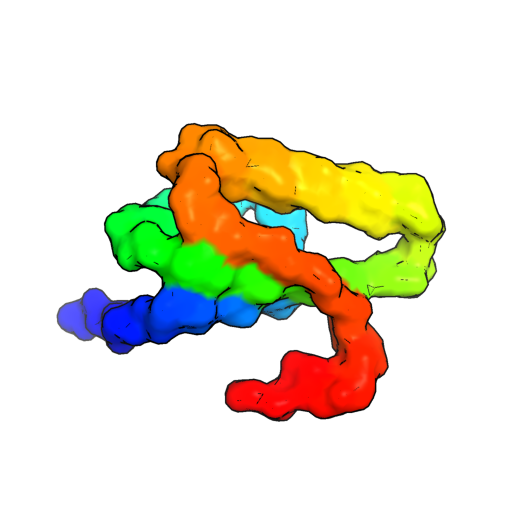 1.00 86.81 68 THR A CA 1
ATOM 535 C C . THR A 1 68 ? -1.673 0.079 11.297 1.00 86.81 68 THR A C 1
ATOM 537 O O . THR A 1 68 ? -0.829 0.937 11.012 1.00 86.81 68 THR A O 1
ATOM 540 N N . GLU A 1 69 ? -1.437 -1.219 11.145 1.00 88.25 69 GLU A N 1
ATOM 541 C CA . GLU A 1 69 ? -0.283 -1.768 10.444 1.00 88.25 69 GLU A CA 1
ATOM 542 C C . GLU A 1 69 ? -0.481 -1.630 8.930 1.00 88.25 69 GLU A C 1
ATOM 544 O O . GLU A 1 69 ? -1.568 -1.871 8.404 1.00 88.25 69 GLU A O 1
ATOM 549 N N . VAL A 1 70 ? 0.570 -1.223 8.217 1.00 89.50 70 VAL A N 1
ATOM 550 C CA . VAL A 1 70 ? 0.535 -1.052 6.761 1.00 89.50 70 VAL A CA 1
ATOM 551 C C . VAL A 1 70 ? 1.637 -1.901 6.154 1.00 89.50 70 VAL A C 1
ATOM 553 O O . VAL A 1 70 ? 2.810 -1.705 6.470 1.00 89.50 70 VAL A O 1
ATOM 556 N N . VAL A 1 71 ? 1.257 -2.822 5.273 1.00 89.56 71 VAL A N 1
ATOM 557 C CA . VAL A 1 71 ? 2.180 -3.702 4.550 1.00 89.56 71 VAL A CA 1
ATOM 558 C C . VAL A 1 71 ? 2.054 -3.471 3.051 1.00 89.56 71 VAL A C 1
ATOM 560 O O . VAL A 1 71 ? 0.966 -3.228 2.533 1.00 89.56 71 VAL A O 1
ATOM 563 N N . PHE A 1 72 ? 3.173 -3.557 2.342 1.00 89.00 72 PHE A N 1
ATOM 564 C CA . PHE A 1 72 ? 3.227 -3.393 0.893 1.00 89.00 72 PHE A CA 1
ATOM 565 C C . PHE A 1 72 ? 3.558 -4.727 0.234 1.00 89.00 72 PHE A C 1
ATOM 567 O O . PHE A 1 72 ? 4.411 -5.464 0.728 1.00 89.00 72 PHE A O 1
ATOM 574 N N . TYR A 1 73 ? 2.896 -5.038 -0.878 1.00 85.25 73 TYR A N 1
ATOM 575 C CA . TYR A 1 73 ? 3.155 -6.261 -1.639 1.00 85.25 73 TYR A CA 1
ATOM 576 C C . TYR A 1 73 ? 3.216 -5.982 -3.142 1.00 85.25 73 TYR A C 1
ATOM 578 O O . TYR A 1 73 ? 2.557 -5.072 -3.641 1.00 85.25 73 TYR A O 1
ATOM 586 N N . ASP A 1 74 ? 4.006 -6.772 -3.873 1.00 81.19 74 ASP A N 1
ATOM 587 C CA . ASP A 1 74 ? 4.095 -6.673 -5.335 1.00 81.19 74 ASP A CA 1
ATOM 588 C C . ASP A 1 74 ? 2.763 -7.103 -5.971 1.00 81.19 74 ASP A C 1
ATOM 590 O O . ASP A 1 74 ? 2.289 -8.219 -5.747 1.00 81.19 74 ASP A O 1
ATOM 594 N N . SER A 1 75 ? 2.175 -6.237 -6.800 1.00 78.19 75 SER A N 1
ATOM 595 C CA . SER A 1 75 ? 0.934 -6.516 -7.533 1.00 78.19 75 SER A CA 1
ATOM 596 C C . SER A 1 75 ? 1.034 -7.696 -8.514 1.00 78.19 75 SER A C 1
ATOM 598 O O . SER A 1 75 ? 0.009 -8.210 -8.970 1.00 78.19 75 SER A O 1
ATOM 600 N N . ARG A 1 76 ? 2.251 -8.152 -8.831 1.00 75.38 76 ARG A N 1
ATOM 601 C CA . ARG A 1 76 ? 2.544 -9.300 -9.704 1.00 75.38 76 ARG A CA 1
ATOM 602 C C . ARG A 1 76 ? 2.783 -10.606 -8.947 1.00 75.38 76 ARG A C 1
ATOM 604 O O . ARG A 1 76 ? 2.983 -11.636 -9.590 1.00 75.38 76 ARG A O 1
ATOM 611 N N . SER A 1 77 ? 2.802 -10.586 -7.616 1.00 71.69 77 SER A N 1
ATOM 612 C CA . SER A 1 77 ? 3.010 -11.799 -6.825 1.00 71.69 77 SER A CA 1
ATOM 613 C C . SER A 1 77 ? 1.927 -12.844 -7.132 1.00 71.69 77 SER A C 1
ATOM 615 O O . SER A 1 77 ? 0.738 -12.535 -7.264 1.00 71.69 77 SER A O 1
ATOM 617 N N . ALA A 1 78 ? 2.351 -14.100 -7.304 1.00 59.59 78 ALA A N 1
ATOM 618 C CA . ALA A 1 78 ? 1.463 -15.192 -7.690 1.00 59.59 78 ALA A CA 1
ATOM 619 C C . ALA A 1 78 ? 0.353 -15.382 -6.643 1.00 59.59 78 ALA A C 1
ATOM 621 O O . ALA A 1 78 ? 0.630 -1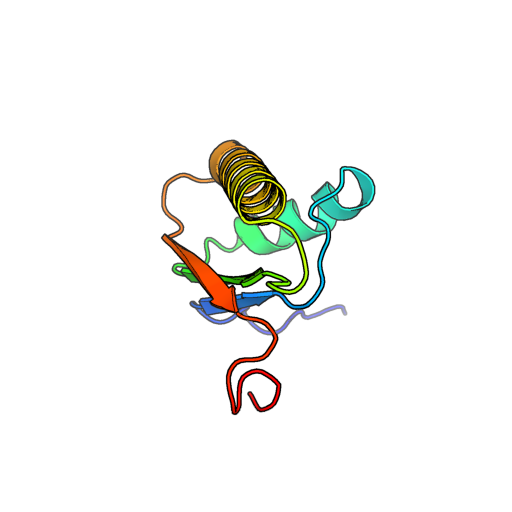5.510 -5.454 1.00 59.59 78 ALA A O 1
ATOM 622 N N . GLY A 1 79 ? -0.905 -15.394 -7.089 1.00 61.28 79 GLY A N 1
ATOM 623 C CA . GLY A 1 79 ? -2.069 -15.525 -6.208 1.00 61.28 79 GLY A CA 1
ATOM 624 C C . GLY A 1 79 ? -2.590 -14.216 -5.601 1.00 61.28 79 GLY A C 1
ATOM 625 O O . GLY A 1 79 ? -3.650 -14.244 -4.991 1.00 61.28 79 GLY A O 1
ATOM 626 N N . CYS A 1 80 ? -1.945 -13.060 -5.814 1.00 57.19 80 CYS A N 1
ATOM 627 C CA . CYS A 1 80 ? -2.382 -11.791 -5.204 1.00 57.19 80 CYS A CA 1
ATOM 628 C C . CYS A 1 80 ? -3.761 -11.292 -5.653 1.00 57.19 80 CYS A C 1
ATOM 630 O O . CYS A 1 80 ? -4.388 -10.517 -4.936 1.00 57.19 80 CYS A O 1
ATOM 632 N N . TRP A 1 81 ? -4.239 -11.747 -6.810 1.00 55.72 81 TRP A N 1
ATOM 633 C CA . TRP A 1 81 ? -5.551 -11.391 -7.358 1.00 55.72 81 TRP A CA 1
ATOM 634 C C . TRP A 1 81 ? -6.673 -12.357 -6.940 1.00 55.72 81 TRP A C 1
ATOM 636 O O . TRP A 1 81 ? -7.827 -12.102 -7.265 1.00 55.72 81 TRP A O 1
ATOM 646 N N . ASN A 1 82 ? -6.347 -13.450 -6.237 1.00 53.12 82 ASN A N 1
ATOM 647 C CA . ASN A 1 82 ? -7.307 -14.445 -5.751 1.00 53.12 82 ASN A CA 1
ATOM 648 C C . ASN A 1 82 ? -7.396 -14.358 -4.221 1.00 53.12 82 ASN A C 1
ATOM 650 O O . ASN A 1 82 ? -6.652 -15.042 -3.519 1.00 53.12 82 ASN A O 1
ATOM 654 N N . ASN A 1 83 ? -8.296 -13.514 -3.717 1.00 52.56 83 ASN A N 1
ATOM 655 C CA . ASN A 1 83 ? -8.693 -13.467 -2.308 1.00 52.56 83 ASN A CA 1
ATOM 656 C C . ASN A 1 83 ? -10.216 -13.366 -2.210 1.00 52.56 83 ASN A C 1
ATOM 658 O O . ASN A 1 83 ? -10.790 -12.598 -3.016 1.00 52.56 83 ASN A O 1
#